Protein AF-A0A254QAR0-F1 (afdb_monomer_lite)

pLDDT: mean 80.14, std 19.69, range [40.56, 97.12]

Foldseek 3Di:
DDDDDDDPPVPPPPPVPPLPQLFLCVQCCVVQVVDPGNVSSLVSLVVCVVVDVVSCVGSSVVSSVVNVVSVVVVVVVVD

Sequence (79 aa):
MKSLLVLTSLLISLSSYAQESADVVAACKKDCPKATNNEEAHKCAEKKGRLNKEFRKSQCWEVNEKYEAAQAKEKAETH

Radius of gyratio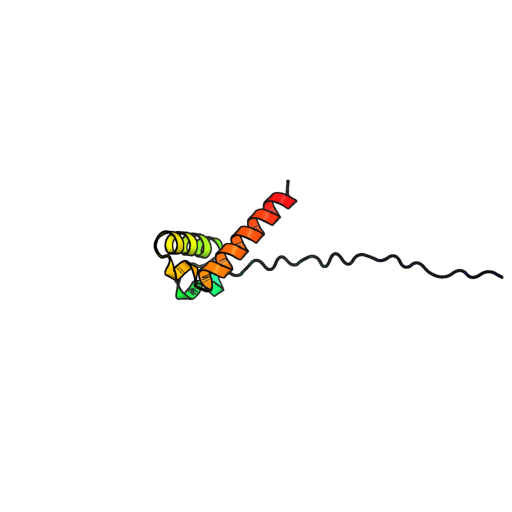n: 20.69 Å; chains: 1; bounding box: 67×44×22 Å

Secondary structure (DSSP, 8-state):
-----------------------HHHHTTTT-TT--SHHHHHHHHHHHHHH-TTGGGSHHHHHHHHHHHHHHHHHHH--

Structure (mmCIF, N/CA/C/O backbone):
data_AF-A0A254QAR0-F1
#
_entry.id   AF-A0A254QAR0-F1
#
loop_
_atom_site.group_PDB
_atom_site.id
_atom_site.type_symbol
_atom_site.label_atom_id
_atom_site.label_alt_id
_atom_site.label_comp_id
_atom_site.label_asym_id
_atom_site.label_entity_id
_atom_site.label_seq_id
_atom_site.pdbx_PDB_ins_code
_atom_site.Cartn_x
_atom_site.Cartn_y
_atom_site.Cartn_z
_atom_site.occupancy
_atom_site.B_iso_or_equiv
_atom_site.auth_seq_id
_atom_site.auth_comp_id
_atom_site.auth_asym_id
_atom_site.auth_atom_id
_atom_site.pdbx_PDB_model_num
ATOM 1 N N . MET A 1 1 ? 56.910 -32.670 6.687 1.00 40.56 1 MET A N 1
ATOM 2 C CA . MET A 1 1 ? 55.812 -33.424 6.044 1.00 40.56 1 MET A CA 1
ATOM 3 C C . MET A 1 1 ? 54.824 -32.413 5.497 1.00 40.56 1 MET A C 1
ATOM 5 O O . MET A 1 1 ? 54.551 -31.428 6.168 1.00 40.56 1 MET A O 1
ATOM 9 N N . LYS A 1 2 ? 54.426 -32.597 4.239 1.00 45.47 2 LYS A N 1
ATOM 10 C CA . LYS A 1 2 ? 53.519 -31.731 3.483 1.00 45.47 2 LYS A CA 1
ATOM 11 C C . LYS A 1 2 ? 52.089 -31.998 3.956 1.00 45.47 2 LYS A C 1
ATOM 13 O O . LYS A 1 2 ? 51.661 -33.140 3.851 1.00 45.47 2 LYS A O 1
ATOM 18 N N . SER A 1 3 ? 51.368 -30.969 4.386 1.00 51.19 3 SER A N 1
ATOM 19 C CA . SER A 1 3 ? 49.904 -30.981 4.355 1.00 51.19 3 SER A CA 1
ATOM 20 C C . SER A 1 3 ? 49.434 -29.768 3.568 1.00 51.19 3 SER A C 1
ATOM 22 O O . SER A 1 3 ? 49.417 -28.646 4.063 1.00 51.19 3 SER A O 1
ATOM 24 N N . LEU A 1 4 ? 49.133 -30.036 2.296 1.00 54.75 4 LEU A N 1
ATOM 25 C CA . LEU A 1 4 ? 48.112 -29.330 1.531 1.00 54.75 4 LEU A CA 1
ATOM 26 C C . LEU A 1 4 ? 46.736 -29.581 2.171 1.00 54.75 4 LEU A C 1
ATOM 28 O O . LEU A 1 4 ? 46.580 -30.563 2.894 1.00 54.75 4 LEU A O 1
ATOM 32 N N . LEU A 1 5 ? 45.762 -28.776 1.731 1.00 55.56 5 LEU A N 1
ATOM 33 C CA . LEU A 1 5 ? 44.296 -28.881 1.851 1.00 55.56 5 LEU A CA 1
ATOM 34 C C . LEU A 1 5 ? 43.740 -27.801 2.796 1.00 55.56 5 LEU A C 1
ATOM 36 O O . LEU A 1 5 ? 44.201 -27.672 3.918 1.00 55.56 5 LEU A O 1
ATOM 40 N N . VAL A 1 6 ? 42.750 -26.986 2.445 1.00 58.94 6 VAL A N 1
ATOM 41 C CA . VAL A 1 6 ? 41.905 -26.881 1.252 1.00 58.94 6 VAL A CA 1
ATOM 42 C C . VAL A 1 6 ? 41.325 -25.468 1.259 1.00 58.94 6 VAL A C 1
ATOM 44 O O . VAL A 1 6 ? 41.024 -24.922 2.318 1.00 58.94 6 VAL A O 1
ATOM 47 N N . LEU A 1 7 ? 41.169 -24.909 0.058 1.00 58.34 7 LEU A N 1
ATOM 48 C CA . LEU A 1 7 ? 40.294 -23.788 -0.263 1.00 58.34 7 LEU A CA 1
ATOM 49 C C . LEU A 1 7 ? 38.964 -23.861 0.506 1.00 58.34 7 LEU A C 1
ATOM 51 O O . LEU A 1 7 ? 38.078 -24.633 0.148 1.00 58.34 7 LEU A O 1
ATOM 55 N N . THR A 1 8 ? 38.763 -22.976 1.470 1.00 56.97 8 THR A N 1
ATOM 56 C CA . THR A 1 8 ? 37.423 -22.487 1.805 1.00 56.97 8 THR A CA 1
ATOM 57 C C . THR A 1 8 ? 37.267 -21.112 1.184 1.00 56.97 8 THR A C 1
ATOM 59 O O . THR A 1 8 ? 37.240 -20.079 1.848 1.00 56.97 8 THR A O 1
ATOM 62 N N . SER A 1 9 ? 37.171 -21.120 -0.149 1.00 54.06 9 SER A N 1
ATOM 63 C CA . SER A 1 9 ? 36.439 -20.105 -0.894 1.00 54.06 9 SER A CA 1
ATOM 64 C C . SER A 1 9 ? 35.024 -20.101 -0.334 1.00 54.06 9 SER A C 1
ATOM 66 O O . SER A 1 9 ? 34.166 -20.870 -0.766 1.00 54.06 9 SER A O 1
ATOM 68 N N . LEU A 1 10 ? 34.811 -19.274 0.688 1.00 53.03 10 LEU A N 1
ATOM 69 C CA . LEU A 1 10 ? 33.498 -18.877 1.146 1.00 53.03 10 LEU A CA 1
ATOM 70 C C . LEU A 1 10 ? 32.928 -18.038 0.002 1.00 53.03 10 LEU A C 1
ATOM 72 O O . LEU A 1 10 ? 33.037 -16.815 -0.028 1.00 53.03 10 LEU A O 1
ATOM 76 N N . LEU A 1 11 ? 32.426 -18.742 -1.015 1.00 57.00 11 LEU A N 1
ATOM 77 C CA . LEU A 1 11 ? 31.464 -18.218 -1.955 1.00 57.00 11 LEU A CA 1
ATOM 78 C C . LEU A 1 11 ? 30.324 -17.753 -1.068 1.00 57.00 11 LEU A C 1
ATOM 80 O O . LEU A 1 11 ? 29.521 -18.549 -0.583 1.00 57.00 11 LEU A O 1
ATOM 84 N N . ILE A 1 12 ? 30.357 -16.460 -0.760 1.00 60.25 12 ILE A N 1
ATOM 85 C CA . ILE A 1 12 ? 29.219 -15.725 -0.263 1.00 60.25 12 ILE A CA 1
ATOM 86 C C . ILE A 1 12 ? 28.181 -15.981 -1.338 1.00 60.25 12 ILE A C 1
ATOM 88 O O . ILE A 1 12 ? 28.224 -15.401 -2.422 1.00 60.25 12 ILE A O 1
ATOM 92 N N . SER A 1 13 ? 27.311 -16.946 -1.063 1.00 50.38 13 SER A N 1
ATOM 93 C CA . SER A 1 13 ? 26.008 -17.029 -1.669 1.00 50.38 13 SER A CA 1
ATOM 94 C C . SER A 1 13 ? 25.373 -15.679 -1.375 1.00 50.38 13 SER A C 1
ATOM 96 O O . SER A 1 13 ? 24.710 -15.498 -0.355 1.00 50.38 13 SER A O 1
ATOM 98 N N . LEU A 1 14 ? 25.605 -14.703 -2.258 1.00 48.75 14 LEU A N 1
ATOM 99 C CA . LEU A 1 14 ? 24.583 -13.734 -2.572 1.00 48.75 14 LEU A CA 1
ATOM 100 C C . LEU A 1 14 ? 23.448 -14.610 -3.083 1.00 48.75 14 LEU A C 1
ATOM 102 O O . LEU A 1 14 ? 23.354 -14.904 -4.273 1.00 48.75 14 LEU A O 1
ATOM 106 N N . SER A 1 15 ? 22.648 -15.121 -2.142 1.00 41.66 15 SER A N 1
ATOM 107 C CA . SER A 1 15 ? 21.252 -15.397 -2.380 1.00 41.66 15 SER A CA 1
ATOM 108 C C . SER A 1 15 ? 20.791 -14.154 -3.100 1.00 41.66 15 SER A C 1
ATOM 110 O O . SER A 1 15 ? 20.699 -13.091 -2.487 1.00 41.66 15 SER A O 1
ATOM 112 N N . SER A 1 16 ? 20.684 -14.274 -4.423 1.00 43.75 16 SER A N 1
ATOM 113 C CA . SER A 1 16 ? 19.974 -13.339 -5.263 1.00 43.75 16 SER A CA 1
ATOM 114 C C . SER A 1 16 ? 18.657 -13.193 -4.536 1.00 43.75 16 SER A C 1
ATOM 116 O O . SER A 1 16 ? 17.872 -14.142 -4.459 1.00 43.75 16 SER A O 1
ATOM 118 N N . TYR A 1 17 ? 18.562 -12.089 -3.799 1.00 44.06 17 TYR A N 1
ATOM 119 C CA . TYR A 1 17 ? 17.422 -11.723 -3.001 1.00 44.06 17 TYR A CA 1
ATOM 120 C C . TYR A 1 17 ? 16.391 -11.510 -4.088 1.00 44.06 17 TYR A C 1
ATOM 122 O O . TYR A 1 17 ? 16.384 -10.473 -4.745 1.00 44.06 17 TYR A O 1
ATOM 130 N N . ALA A 1 18 ? 15.664 -12.580 -4.416 1.00 42.72 18 ALA A N 1
ATOM 131 C CA . ALA A 1 18 ? 14.475 -12.509 -5.222 1.00 42.72 18 ALA A CA 1
ATOM 132 C C . ALA A 1 18 ? 13.633 -11.521 -4.444 1.00 42.72 18 ALA A C 1
ATOM 134 O O . ALA A 1 18 ? 13.127 -11.842 -3.371 1.00 42.72 18 ALA A O 1
ATOM 135 N N . GLN A 1 19 ? 13.694 -10.275 -4.900 1.00 45.31 19 GLN A N 1
ATOM 136 C CA . GLN A 1 19 ? 13.043 -9.144 -4.304 1.00 45.31 19 GLN A CA 1
ATOM 137 C C . GLN A 1 19 ? 11.594 -9.587 -4.211 1.00 45.31 19 GLN A C 1
ATOM 139 O O . GLN A 1 19 ? 10.938 -9.737 -5.241 1.00 45.31 19 GLN A O 1
ATOM 144 N N . GLU A 1 20 ? 11.146 -9.946 -3.003 1.00 49.91 20 GLU A N 1
ATOM 145 C CA . GLU A 1 20 ? 9.744 -10.200 -2.709 1.00 49.91 20 GLU A CA 1
ATOM 146 C C . GLU A 1 20 ? 9.062 -8.869 -2.996 1.00 49.91 20 GLU A C 1
ATOM 148 O O . GLU A 1 20 ? 8.930 -8.003 -2.132 1.00 49.91 20 GLU A O 1
ATOM 153 N N . SER A 1 21 ? 8.731 -8.644 -4.266 1.00 57.84 21 SER A N 1
ATOM 154 C CA . SER A 1 21 ? 7.930 -7.525 -4.695 1.00 57.84 21 SER A CA 1
ATOM 155 C C . SER A 1 21 ? 6.604 -7.748 -3.999 1.00 57.84 21 SER A C 1
ATOM 157 O O . SER A 1 21 ? 5.851 -8.647 -4.379 1.00 57.84 21 SER A O 1
ATOM 159 N N . ALA A 1 22 ? 6.388 -7.014 -2.912 1.00 70.12 22 ALA A N 1
ATOM 160 C CA . ALA A 1 22 ? 5.188 -7.117 -2.110 1.00 70.12 22 ALA A CA 1
ATOM 161 C C . ALA A 1 22 ? 3.975 -7.061 -3.055 1.00 70.12 22 ALA A C 1
ATOM 163 O O . ALA 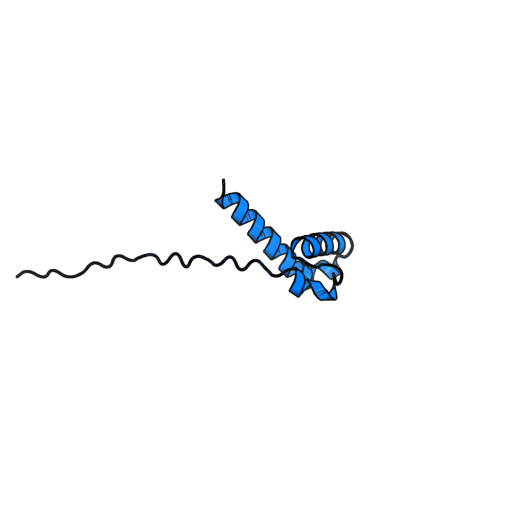A 1 22 ? 3.815 -6.090 -3.797 1.00 70.12 22 ALA A O 1
ATOM 164 N N . ASP A 1 23 ? 3.175 -8.131 -3.095 1.00 86.19 23 ASP A N 1
ATOM 165 C CA . ASP A 1 23 ? 2.005 -8.228 -3.971 1.00 86.19 23 ASP A CA 1
ATOM 166 C C . ASP A 1 23 ? 0.873 -7.364 -3.394 1.00 86.19 23 ASP A C 1
ATOM 168 O O . ASP A 1 23 ? -0.025 -7.819 -2.673 1.00 86.19 23 ASP A O 1
ATOM 172 N N . VAL A 1 24 ? 0.978 -6.059 -3.658 1.00 91.75 24 VAL A N 1
ATOM 173 C CA . VAL A 1 24 ? 0.035 -5.040 -3.196 1.00 91.75 24 VAL A CA 1
ATOM 174 C C . VAL A 1 24 ? -1.350 -5.305 -3.772 1.00 91.75 24 VAL A C 1
ATOM 176 O O . VAL A 1 24 ? -2.339 -5.133 -3.064 1.00 91.75 24 VAL A O 1
ATOM 179 N N . VAL A 1 25 ? -1.462 -5.751 -5.030 1.00 94.56 25 VAL A N 1
ATOM 180 C CA . VAL A 1 25 ? -2.772 -5.990 -5.654 1.00 94.56 25 VAL A CA 1
ATOM 181 C C . VAL A 1 25 ? -3.531 -7.123 -4.968 1.00 94.56 25 VAL A C 1
ATOM 183 O O . VAL A 1 25 ? -4.735 -6.981 -4.730 1.00 94.56 25 VAL A O 1
ATOM 186 N N . ALA A 1 26 ? -2.845 -8.198 -4.571 1.00 94.62 26 ALA A N 1
ATOM 187 C CA . ALA A 1 26 ? -3.454 -9.280 -3.809 1.00 94.62 26 ALA A CA 1
ATOM 188 C C . ALA A 1 26 ? -3.881 -8.812 -2.408 1.00 94.62 26 ALA A C 1
ATOM 190 O O . ALA A 1 26 ? -5.045 -8.978 -2.027 1.00 94.62 26 ALA A O 1
ATOM 191 N N . ALA A 1 27 ? -2.979 -8.165 -1.661 1.00 94.12 27 ALA A N 1
ATOM 192 C CA . ALA A 1 27 ? -3.250 -7.708 -0.294 1.00 94.12 27 ALA A CA 1
ATOM 193 C C . ALA A 1 27 ? -4.340 -6.626 -0.226 1.00 94.12 27 ALA A C 1
ATOM 195 O O . ALA A 1 27 ? -5.114 -6.562 0.731 1.00 94.12 27 ALA A O 1
ATOM 196 N N . CYS A 1 28 ? -4.431 -5.791 -1.258 1.00 95.44 28 CYS A N 1
ATOM 197 C CA . CYS A 1 28 ? -5.378 -4.693 -1.329 1.00 95.44 28 CYS A CA 1
ATOM 198 C C . CYS A 1 28 ? -6.670 -5.035 -2.064 1.00 95.44 28 CYS A C 1
ATOM 200 O O . CYS A 1 28 ? -7.522 -4.160 -2.167 1.00 95.44 28 CYS A O 1
ATOM 202 N N . LYS A 1 29 ? -6.895 -6.263 -2.553 1.00 95.50 29 LYS A N 1
ATOM 203 C CA . LYS A 1 29 ? -8.058 -6.567 -3.411 1.00 95.50 29 LYS A CA 1
ATOM 204 C C . LYS A 1 29 ? -9.407 -6.214 -2.778 1.00 95.50 29 LYS A C 1
ATOM 206 O O . LYS A 1 29 ? -10.307 -5.739 -3.467 1.00 95.50 29 LYS A O 1
ATOM 211 N N . LYS A 1 30 ? -9.548 -6.407 -1.464 1.00 95.62 30 LYS A N 1
ATOM 212 C CA . LYS A 1 30 ? -10.767 -6.060 -0.714 1.00 95.62 30 LYS A CA 1
ATOM 213 C C . LYS A 1 30 ? -10.991 -4.548 -0.642 1.00 95.62 30 LYS A C 1
ATOM 215 O O . LYS A 1 30 ? -12.119 -4.076 -0.760 1.00 95.62 30 LYS A O 1
ATOM 220 N N . ASP A 1 31 ? -9.918 -3.790 -0.459 1.00 94.75 31 ASP A N 1
ATOM 221 C CA . ASP A 1 31 ? -9.962 -2.340 -0.301 1.00 94.75 31 ASP A CA 1
ATOM 222 C C . ASP A 1 31 ? -9.954 -1.594 -1.639 1.00 94.75 31 ASP A C 1
ATOM 224 O O . ASP A 1 31 ? -10.593 -0.550 -1.784 1.00 94.75 31 ASP A O 1
ATOM 228 N N . CYS A 1 32 ? -9.276 -2.158 -2.625 1.00 95.00 32 CYS A N 1
ATOM 229 C CA . CYS A 1 32 ? -9.007 -1.617 -3.944 1.00 95.00 32 CYS A CA 1
ATOM 230 C C . CYS A 1 32 ? -9.429 -2.634 -5.019 1.00 95.00 32 CYS A C 1
ATOM 232 O O . CYS A 1 32 ? -8.601 -3.087 -5.806 1.00 95.00 32 CYS A O 1
ATOM 234 N N . PRO A 1 33 ? -10.724 -2.997 -5.110 1.00 96.19 33 PRO A N 1
ATOM 235 C CA . PRO A 1 33 ? -11.188 -4.088 -5.977 1.00 96.19 33 PRO A CA 1
ATOM 236 C C . PRO A 1 33 ? -10.962 -3.831 -7.469 1.00 96.19 33 PRO A C 1
ATOM 238 O O . PRO A 1 33 ? -10.846 -4.781 -8.247 1.00 96.19 33 PRO A O 1
ATOM 241 N N . LYS A 1 34 ? -10.881 -2.551 -7.849 1.00 95.81 34 LYS A N 1
ATOM 242 C CA . LYS A 1 34 ? -10.638 -2.093 -9.220 1.00 95.81 34 LYS A CA 1
ATOM 243 C C . LYS A 1 34 ? -9.166 -2.128 -9.626 1.00 95.81 34 LYS A C 1
ATOM 245 O O . LYS A 1 34 ? -8.903 -2.009 -10.813 1.00 95.81 34 LYS A O 1
ATOM 250 N N . ALA A 1 35 ? -8.239 -2.266 -8.677 1.00 96.12 35 ALA A N 1
ATOM 251 C CA . ALA A 1 35 ? -6.832 -2.390 -9.014 1.00 96.12 35 ALA A CA 1
ATOM 252 C C . ALA A 1 35 ? -6.577 -3.740 -9.699 1.00 96.12 35 ALA A C 1
ATOM 254 O O . ALA A 1 35 ? -7.069 -4.790 -9.260 1.00 96.12 35 ALA A O 1
ATOM 255 N N . THR A 1 36 ? -5.822 -3.683 -10.790 1.00 94.56 36 THR A N 1
ATOM 256 C CA . THR A 1 36 ? -5.431 -4.824 -11.624 1.00 94.56 36 THR A CA 1
ATOM 257 C C . THR A 1 36 ? -3.940 -5.127 -11.535 1.00 94.56 36 THR A C 1
ATOM 259 O O . THR A 1 36 ? -3.517 -6.221 -11.893 1.00 94.56 36 THR A O 1
ATOM 262 N N . ASN A 1 37 ? -3.152 -4.189 -11.010 1.00 94.56 37 ASN A N 1
ATOM 263 C CA . ASN A 1 37 ? -1.714 -4.312 -10.813 1.00 94.56 37 ASN A CA 1
ATOM 264 C C . ASN A 1 37 ? -1.262 -3.592 -9.524 1.00 94.56 37 ASN A C 1
ATOM 266 O O . ASN A 1 37 ? -2.042 -2.869 -8.894 1.00 94.56 37 ASN A O 1
ATOM 270 N N . ASN A 1 38 ? -0.001 -3.805 -9.132 1.00 93.44 38 ASN A N 1
ATOM 271 C CA . ASN A 1 38 ? 0.576 -3.252 -7.900 1.00 93.44 38 ASN A CA 1
ATOM 272 C C . ASN A 1 38 ? 0.592 -1.721 -7.881 1.00 93.44 38 ASN A C 1
ATOM 274 O O . ASN A 1 38 ? 0.337 -1.129 -6.838 1.00 93.44 38 ASN A O 1
ATOM 278 N N . GLU A 1 39 ? 0.822 -1.073 -9.023 1.00 93.62 39 GLU A N 1
ATOM 279 C CA . GLU A 1 39 ? 0.877 0.387 -9.105 1.00 93.62 39 GLU A CA 1
ATOM 280 C C . GLU A 1 39 ? -0.508 1.026 -8.891 1.00 93.62 39 GLU A C 1
ATOM 282 O O . GLU A 1 39 ? -0.654 2.011 -8.165 1.00 93.62 39 GLU A O 1
ATOM 287 N N . GLU A 1 40 ? -1.557 0.439 -9.473 1.00 96.12 40 GLU A N 1
ATOM 288 C CA . GLU A 1 40 ? -2.945 0.846 -9.234 1.00 96.12 40 GLU A CA 1
ATOM 289 C C . GLU A 1 40 ? -3.377 0.598 -7.785 1.00 96.12 40 GLU A C 1
ATOM 291 O O . GLU A 1 40 ? -4.081 1.424 -7.192 1.00 96.12 40 GLU A O 1
ATOM 296 N N . ALA A 1 41 ? -2.959 -0.530 -7.207 1.00 96.44 41 ALA A N 1
ATOM 297 C CA . ALA A 1 41 ? -3.252 -0.873 -5.822 1.00 96.44 41 ALA A CA 1
ATOM 298 C C . ALA A 1 41 ? -2.559 0.091 -4.848 1.00 96.44 41 ALA A C 1
ATOM 300 O O . ALA A 1 41 ? -3.215 0.593 -3.936 1.00 96.44 41 ALA A O 1
ATOM 301 N N . HIS A 1 42 ? -1.293 0.430 -5.104 1.00 96.06 42 HIS A N 1
ATOM 302 C CA . HIS A 1 42 ? -0.518 1.425 -4.364 1.00 96.06 42 HIS A CA 1
ATOM 303 C C . HIS A 1 42 ? -1.193 2.806 -4.387 1.00 96.06 42 HIS A C 1
ATOM 305 O O . HIS A 1 42 ? -1.567 3.326 -3.336 1.00 96.06 42 HIS A O 1
ATOM 311 N N . LYS A 1 43 ? -1.503 3.352 -5.574 1.00 96.56 43 LYS A N 1
ATOM 312 C CA . LYS A 1 43 ? -2.205 4.649 -5.707 1.00 96.56 43 LYS A CA 1
ATOM 313 C C . LYS A 1 43 ? -3.546 4.668 -4.964 1.00 96.56 43 LYS A C 1
ATOM 315 O O . LYS A 1 43 ? -3.956 5.685 -4.395 1.00 96.56 43 LYS A O 1
ATOM 320 N N . CYS A 1 44 ? -4.269 3.548 -4.981 1.00 97.12 44 CYS A N 1
ATOM 321 C CA . CYS A 1 44 ? -5.515 3.406 -4.236 1.00 97.12 44 CYS A CA 1
ATOM 322 C C . CYS A 1 44 ? -5.284 3.391 -2.716 1.00 97.12 44 CYS A C 1
ATOM 324 O O . CYS A 1 44 ? -5.985 4.109 -1.992 1.00 97.12 44 CYS A O 1
ATOM 326 N N . ALA A 1 45 ? -4.307 2.613 -2.243 1.00 96.50 45 ALA A N 1
ATOM 327 C CA . ALA A 1 45 ? -3.932 2.529 -0.839 1.00 96.50 45 ALA A CA 1
ATOM 328 C C . ALA A 1 45 ? -3.490 3.900 -0.306 1.00 96.50 45 ALA A C 1
ATOM 330 O O . ALA A 1 45 ? -4.057 4.360 0.684 1.00 96.50 45 ALA A O 1
ATOM 331 N N . GLU A 1 46 ? -2.607 4.614 -1.011 1.00 96.38 46 GLU A N 1
ATOM 332 C CA . GLU A 1 46 ? -2.185 5.984 -0.683 1.00 96.38 46 GLU A CA 1
ATOM 333 C C . GLU A 1 46 ? -3.374 6.931 -0.503 1.00 96.38 46 GLU A C 1
ATOM 335 O O . GLU A 1 46 ? -3.530 7.601 0.525 1.00 96.38 46 GLU A O 1
ATOM 340 N N . LYS A 1 47 ? -4.273 6.955 -1.495 1.00 96.12 47 LYS A N 1
ATOM 341 C CA . LYS A 1 47 ? -5.458 7.813 -1.454 1.00 96.12 47 LYS A CA 1
ATOM 342 C C . LYS A 1 47 ? -6.343 7.484 -0.254 1.00 96.12 47 LYS A C 1
ATOM 344 O O . LYS A 1 47 ? -6.837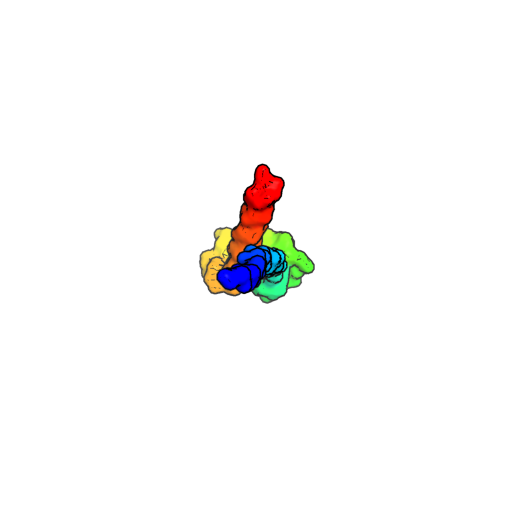 8.402 0.405 1.00 96.12 47 LYS A O 1
ATOM 349 N N . LYS A 1 48 ? -6.547 6.198 0.047 1.00 94.94 48 LYS A N 1
ATOM 350 C CA . LYS A 1 48 ? -7.333 5.766 1.209 1.00 94.94 48 LYS A CA 1
ATOM 351 C C . LYS A 1 48 ? -6.651 6.112 2.528 1.00 94.94 48 LYS A C 1
ATOM 353 O O . LYS A 1 48 ? -7.316 6.658 3.404 1.00 94.94 48 LYS A O 1
ATOM 358 N N . GLY A 1 49 ? -5.352 5.867 2.671 1.00 95.94 49 GLY A N 1
ATOM 359 C CA . GLY A 1 49 ? -4.604 6.181 3.889 1.00 95.94 49 GLY A CA 1
ATOM 360 C C . GLY A 1 49 ? -4.515 7.677 4.164 1.00 95.94 49 GLY A C 1
ATOM 361 O O . GLY A 1 49 ? -4.553 8.100 5.323 1.00 95.94 49 GLY A O 1
ATOM 362 N N . ARG A 1 50 ? -4.492 8.520 3.125 1.00 94.44 50 ARG A N 1
ATOM 363 C CA . ARG A 1 50 ? -4.567 9.978 3.299 1.00 94.44 50 ARG A CA 1
ATOM 364 C C . ARG A 1 50 ? -5.899 10.425 3.904 1.00 94.44 50 ARG A C 1
ATOM 366 O O . ARG A 1 50 ? -5.915 11.354 4.706 1.00 94.44 50 ARG A O 1
ATOM 373 N N . LEU A 1 51 ? -6.994 9.768 3.527 1.00 92.31 51 LEU A N 1
ATOM 374 C CA . LEU A 1 51 ? -8.357 10.154 3.904 1.00 92.31 51 LEU A CA 1
ATOM 375 C C . LEU A 1 51 ? -8.890 9.411 5.140 1.00 92.31 51 LEU A C 1
ATOM 377 O O . LEU A 1 51 ? -9.819 9.895 5.779 1.00 92.31 51 LEU A O 1
ATOM 381 N N . ASN A 1 52 ? -8.320 8.256 5.490 1.00 93.62 52 ASN A N 1
ATOM 382 C CA . ASN A 1 52 ? -8.793 7.409 6.580 1.00 93.62 52 ASN A CA 1
ATOM 383 C C . ASN A 1 52 ? -7.622 6.885 7.427 1.00 93.62 52 ASN A C 1
ATOM 385 O O . ASN A 1 52 ? -6.830 6.054 6.986 1.00 93.62 52 ASN A O 1
ATOM 389 N N . LYS A 1 53 ? -7.538 7.346 8.680 1.00 93.69 53 LYS A N 1
ATOM 390 C CA . LYS A 1 53 ? -6.494 6.921 9.624 1.00 93.69 53 LYS A CA 1
ATOM 391 C C . LYS A 1 53 ? -6.655 5.468 10.080 1.00 93.69 53 LYS A C 1
ATOM 393 O O . LYS A 1 53 ? -5.648 4.810 10.304 1.00 93.69 53 LYS A O 1
ATOM 398 N N . GLU A 1 54 ? -7.880 4.951 10.171 1.00 95.25 54 GLU A N 1
ATOM 399 C CA . GLU A 1 54 ? -8.117 3.544 10.529 1.00 95.25 54 GLU A CA 1
ATOM 400 C C . GLU A 1 54 ? -7.669 2.603 9.411 1.00 95.25 54 GLU A C 1
ATOM 402 O O . GLU A 1 54 ? -7.140 1.528 9.678 1.00 95.25 54 GLU A O 1
ATOM 407 N N . PHE A 1 55 ? -7.774 3.039 8.152 1.00 95.94 55 PHE A N 1
ATOM 408 C CA . PHE A 1 55 ? -7.235 2.282 7.023 1.00 95.94 55 PHE A CA 1
ATOM 409 C C . PHE A 1 55 ? -5.717 2.077 7.127 1.00 95.94 55 PHE A C 1
ATOM 411 O O . PHE A 1 55 ? -5.220 1.044 6.686 1.00 95.94 55 PHE A O 1
ATOM 418 N N . ARG A 1 56 ? -4.977 2.988 7.776 1.00 95.94 56 ARG A N 1
ATOM 419 C CA . ARG A 1 56 ? -3.524 2.834 7.981 1.00 95.94 56 ARG A CA 1
ATOM 420 C C . ARG A 1 56 ? -3.143 1.678 8.908 1.00 95.94 56 ARG A C 1
ATOM 422 O O . ARG A 1 56 ? -1.976 1.323 8.992 1.00 95.94 56 ARG A O 1
ATOM 429 N N . LYS A 1 57 ? -4.115 1.092 9.608 1.00 95.88 57 LYS A N 1
ATOM 430 C CA . LYS A 1 57 ? -3.934 -0.118 10.421 1.00 95.88 57 LYS A CA 1
ATOM 431 C C . LYS A 1 57 ? -4.271 -1.398 9.644 1.00 95.88 57 LYS A C 1
ATOM 433 O O . LYS A 1 57 ? -4.214 -2.483 10.210 1.00 95.88 57 LYS A O 1
ATOM 438 N N . SER A 1 58 ? -4.700 -1.280 8.386 1.00 95.75 58 SER A N 1
ATOM 439 C CA . SER A 1 58 ? -5.074 -2.425 7.554 1.00 95.75 58 SER A CA 1
ATOM 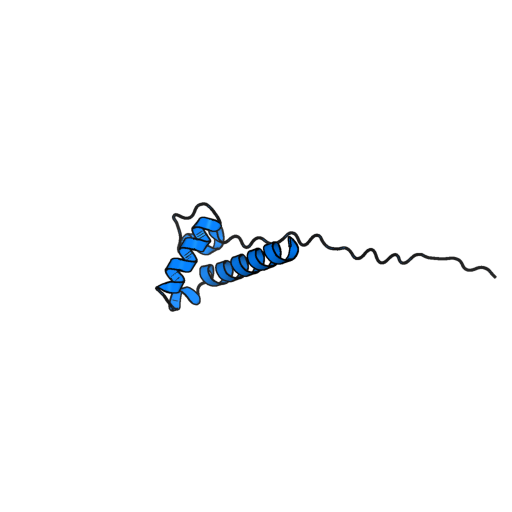440 C C . SER A 1 58 ? -3.851 -3.130 6.971 1.00 95.75 58 SER A C 1
ATOM 442 O O . SER A 1 58 ? -2.806 -2.520 6.746 1.00 95.75 58 SER A O 1
ATOM 444 N N . GLN A 1 59 ? -4.029 -4.405 6.626 1.00 95.38 59 GLN A N 1
ATOM 445 C CA . GLN A 1 59 ? -3.017 -5.197 5.928 1.00 95.38 59 GLN A CA 1
ATOM 446 C C . GLN A 1 59 ? -2.655 -4.604 4.555 1.00 95.38 59 GLN A C 1
ATOM 448 O O . GLN A 1 59 ? -1.496 -4.647 4.157 1.00 95.38 59 GLN A O 1
ATOM 453 N N . CYS A 1 60 ? -3.618 -4.009 3.841 1.00 95.69 60 CYS A N 1
ATOM 454 C CA . CYS A 1 60 ? -3.344 -3.337 2.570 1.00 95.69 60 CYS A CA 1
ATOM 455 C C . CYS A 1 60 ? -2.365 -2.163 2.747 1.00 95.69 60 CYS A C 1
ATOM 457 O O . CYS A 1 60 ? -1.437 -2.015 1.956 1.00 95.69 60 CYS A O 1
ATOM 459 N N . TRP A 1 61 ? -2.527 -1.361 3.807 1.00 96.94 61 TRP A N 1
ATOM 460 C CA . TRP A 1 61 ? -1.601 -0.263 4.098 1.00 96.94 61 TRP A CA 1
ATOM 461 C C . TRP A 1 61 ? -0.204 -0.765 4.471 1.00 96.94 61 TRP A C 1
ATOM 463 O O . TRP A 1 61 ? 0.788 -0.254 3.966 1.00 96.94 61 TRP A O 1
ATOM 473 N N . GLU A 1 62 ? -0.117 -1.804 5.301 1.00 95.38 62 GLU A N 1
ATOM 474 C CA . GLU A 1 62 ? 1.171 -2.389 5.685 1.00 95.38 62 GLU A CA 1
ATOM 475 C C . GLU A 1 62 ? 1.956 -2.915 4.470 1.00 95.38 62 GLU A C 1
ATOM 477 O O . GLU A 1 62 ? 3.160 -2.687 4.347 1.00 95.38 62 GLU A O 1
ATOM 482 N N . VAL A 1 63 ? 1.276 -3.606 3.551 1.00 94.94 63 VAL A N 1
ATOM 483 C CA . VAL A 1 63 ? 1.898 -4.141 2.331 1.00 94.94 63 VAL A CA 1
ATOM 484 C C . VAL A 1 63 ? 2.260 -3.018 1.351 1.00 94.94 63 VAL A C 1
ATOM 486 O O . VAL A 1 63 ? 3.307 -3.097 0.710 1.00 94.94 63 VAL A O 1
ATOM 489 N N . ASN A 1 64 ? 1.461 -1.946 1.278 1.00 95.56 64 ASN A N 1
ATOM 490 C CA . ASN A 1 64 ? 1.796 -0.743 0.512 1.00 95.56 64 ASN A CA 1
ATOM 491 C C . ASN A 1 64 ? 3.115 -0.104 0.981 1.00 95.56 64 ASN A C 1
ATOM 493 O O . ASN A 1 64 ? 3.988 0.159 0.162 1.00 95.56 64 ASN A O 1
ATOM 497 N N . GLU A 1 65 ? 3.291 0.094 2.288 1.00 94.75 65 GLU A N 1
ATOM 498 C CA . GLU A 1 65 ? 4.515 0.700 2.843 1.00 94.75 65 GLU A CA 1
ATOM 499 C C . GLU A 1 65 ? 5.756 -0.162 2.545 1.00 94.75 65 GLU A C 1
ATOM 501 O O . GLU A 1 65 ? 6.829 0.348 2.218 1.00 94.75 65 GLU A O 1
ATOM 506 N N . LYS A 1 66 ? 5.611 -1.494 2.592 1.00 92.25 66 LYS A N 1
ATOM 507 C CA . LYS A 1 66 ? 6.675 -2.436 2.202 1.00 92.25 66 LYS A CA 1
ATOM 508 C C . LYS A 1 66 ? 7.020 -2.326 0.715 1.00 92.25 66 LYS A C 1
ATOM 510 O O . LYS A 1 66 ? 8.198 -2.370 0.365 1.00 92.25 66 LYS A O 1
ATOM 515 N N . TYR A 1 67 ? 6.014 -2.164 -0.144 1.00 91.62 67 TYR A N 1
ATOM 516 C CA . TYR A 1 67 ? 6.206 -1.939 -1.576 1.00 91.62 67 TYR A CA 1
ATOM 517 C C . TYR A 1 67 ? 6.971 -0.637 -1.847 1.00 91.62 67 TYR A C 1
ATOM 519 O O . TYR A 1 67 ? 7.941 -0.647 -2.602 1.00 91.62 67 TYR A O 1
ATOM 527 N N . GLU A 1 68 ? 6.618 0.461 -1.176 1.00 90.81 68 GLU A N 1
ATOM 528 C CA . GLU A 1 68 ? 7.336 1.736 -1.302 1.00 90.81 68 GLU A CA 1
ATOM 529 C C . GLU A 1 68 ? 8.787 1.639 -0.819 1.00 90.81 68 GLU A C 1
ATOM 531 O O . GLU A 1 68 ? 9.700 2.110 -1.501 1.00 90.81 68 GLU A O 1
ATOM 536 N N . ALA A 1 69 ? 9.024 0.971 0.313 1.00 90.25 69 ALA A N 1
ATOM 537 C CA . ALA A 1 69 ? 10.370 0.747 0.832 1.00 90.25 69 ALA A CA 1
ATOM 538 C C . ALA A 1 69 ? 11.236 -0.096 -0.121 1.00 90.25 69 ALA A C 1
ATOM 540 O O . ALA A 1 69 ? 12.424 0.189 -0.278 1.00 90.25 69 ALA A O 1
ATOM 541 N N . ALA A 1 70 ? 10.660 -1.112 -0.772 1.00 86.50 70 ALA A N 1
ATOM 542 C CA . ALA A 1 70 ? 11.359 -1.920 -1.771 1.00 86.50 70 ALA A CA 1
ATOM 543 C C . ALA A 1 70 ? 11.722 -1.091 -3.013 1.00 86.50 70 ALA A C 1
ATOM 545 O O . ALA A 1 70 ? 12.871 -1.112 -3.447 1.00 86.50 70 ALA A O 1
ATOM 546 N N . GLN A 1 71 ? 10.788 -0.282 -3.524 1.00 85.69 71 GLN A N 1
ATOM 547 C CA . GLN A 1 71 ? 11.049 0.584 -4.679 1.00 85.69 71 GLN A CA 1
ATOM 548 C C . GLN A 1 71 ? 12.079 1.681 -4.382 1.00 85.69 71 GLN A C 1
ATOM 550 O O . GLN A 1 71 ? 12.856 2.061 -5.257 1.00 85.69 71 GLN A O 1
ATOM 555 N N . ALA A 1 72 ? 12.101 2.207 -3.155 1.00 85.06 72 ALA A N 1
ATOM 556 C CA . ALA A 1 72 ? 13.108 3.177 -2.737 1.00 85.06 72 ALA A CA 1
ATOM 557 C C . ALA A 1 72 ? 14.515 2.558 -2.673 1.00 85.06 72 ALA A C 1
ATOM 559 O O . ALA A 1 72 ? 15.478 3.208 -3.076 1.00 85.06 72 ALA A O 1
ATOM 560 N N . LYS A 1 73 ? 14.632 1.305 -2.209 1.00 79.88 73 LYS A N 1
ATOM 561 C CA . LYS A 1 73 ? 15.902 0.563 -2.194 1.00 79.88 73 LYS A CA 1
ATOM 562 C C . LYS A 1 73 ? 16.399 0.253 -3.601 1.00 79.88 73 LYS A C 1
ATOM 564 O O . LYS A 1 73 ? 17.546 0.551 -3.899 1.00 79.88 73 LYS A O 1
ATOM 569 N N . GLU A 1 74 ? 15.528 -0.240 -4.480 1.00 76.88 74 GLU A N 1
ATOM 570 C CA . GLU A 1 74 ? 15.894 -0.545 -5.868 1.00 76.88 74 GLU A CA 1
ATOM 571 C C . GLU A 1 74 ? 16.437 0.694 -6.597 1.00 76.88 74 GLU A C 1
ATOM 573 O O . GLU A 1 74 ? 17.479 0.627 -7.247 1.00 76.88 74 GLU A O 1
ATOM 578 N N . LYS A 1 75 ? 15.790 1.856 -6.420 1.00 75.44 75 LYS A N 1
ATOM 579 C CA . LYS A 1 75 ? 16.258 3.139 -6.976 1.00 75.44 75 LYS A CA 1
ATOM 580 C C . LYS A 1 75 ? 17.598 3.603 -6.404 1.00 75.44 75 LYS A C 1
ATOM 582 O O . LYS A 1 75 ? 18.333 4.298 -7.097 1.00 75.44 75 LYS A O 1
ATOM 587 N N . ALA A 1 76 ? 17.895 3.271 -5.149 1.00 72.94 76 ALA A N 1
ATOM 588 C CA . ALA A 1 76 ? 19.157 3.623 -4.504 1.00 72.94 76 ALA A CA 1
ATOM 589 C C . ALA A 1 76 ? 20.313 2.702 -4.929 1.00 72.94 76 ALA A C 1
ATOM 591 O O . ALA A 1 76 ? 21.456 3.134 -4.913 1.00 72.94 76 ALA A O 1
ATOM 592 N N . GLU A 1 77 ? 20.022 1.456 -5.308 1.00 68.81 77 GLU A N 1
ATOM 593 C CA . GLU A 1 77 ? 21.018 0.478 -5.771 1.00 68.81 77 GLU A CA 1
ATOM 594 C C . GLU A 1 77 ? 21.322 0.584 -7.277 1.00 68.81 77 GLU A C 1
AT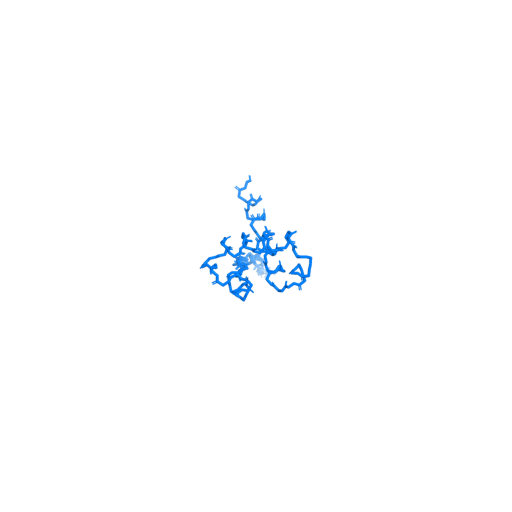OM 596 O O . GLU A 1 77 ? 22.333 0.061 -7.740 1.00 68.81 77 GLU A O 1
ATOM 601 N N . THR A 1 78 ? 20.470 1.266 -8.052 1.00 62.03 78 THR A N 1
ATOM 602 C CA . THR A 1 78 ? 20.673 1.523 -9.494 1.00 62.03 78 THR A CA 1
ATOM 603 C C . THR A 1 78 ? 21.366 2.856 -9.813 1.00 62.03 78 THR A C 1
ATOM 605 O O . THR A 1 78 ? 21.584 3.152 -10.990 1.00 62.03 78 THR A O 1
ATOM 608 N N . HIS A 1 79 ? 21.727 3.642 -8.796 1.00 47.06 79 HIS A N 1
ATOM 609 C CA . HIS A 1 79 ? 22.431 4.927 -8.898 1.00 47.06 79 HIS A CA 1
ATOM 610 C C . HIS A 1 79 ? 23.834 4.853 -8.289 1.00 47.06 79 HIS A C 1
ATOM 612 O O . HIS A 1 79 ? 24.714 5.583 -8.800 1.00 47.06 79 HIS A O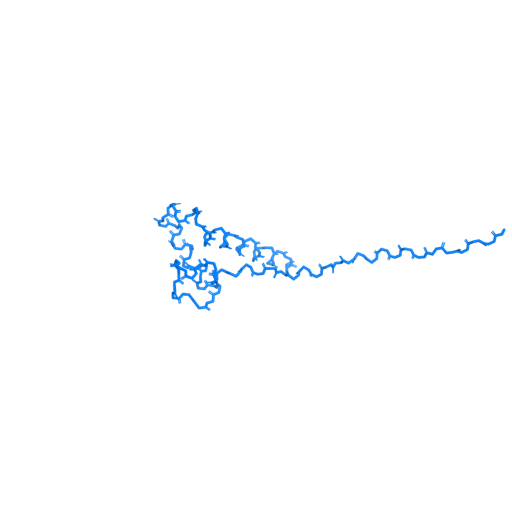 1
#